Protein AF-A0A957GPA6-F1 (afdb_monomer)

Nearest PDB structures (foldseek):
  2c26-assembly1_A  TM=8.167E-01  e=2.643E-04  Acetivibrio thermocellus
  4m02-assembly1_A  TM=6.961E-01  e=1.254E-03  Staphylococcus aureus subsp. aureus NCTC 8325
  4m03-assembly1_A-2  TM=6.877E-01  e=2.730E-03  Staphylococcus aureus subsp. aureus NCTC 8325
  6dlf-assembly1_B  TM=6.816E-01  e=4.029E-03  Homo sapiens
  4a2l-assembly2_D  TM=6.649E-01  e=2.886E-03  Bacteroides thetaiotaomicron VPI-5482

Secondary structure (DSSP, 8-state):
--------EEEEEEE---EETTSEEEEEEEEE-SSPPEEEEESSSSSS-SEEEES-SEEEEE-SSSEEEEEEEEEE-TTS-EEEEEEEEEEEPPP------TTS-EEEE--SS--EEE--SS-EEEE--SS--EEE-

Foldseek 3Di:
DPDDADAKDWPDKDWPDDEEAFDKIKIATDIDDPFQKFKFKDFAPPPDTPDDRDSHRMDIHHHN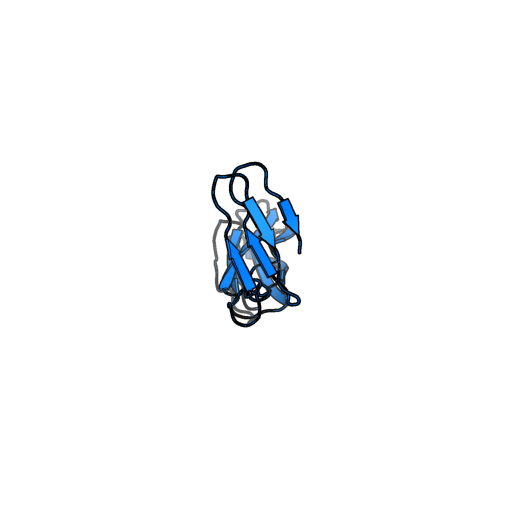DAAKGKMKMWMGGPSGHIDIDIDIHGYDHPPPPVPPPVPQEAEAEADQEAEEAEDDPGHYDYHHHHYNYHYHD

pLDDT: mean 91.11, std 12.41, range [50.06, 98.88]

Radius of gyration: 26.91 Å; Cα contacts (8 Å, |Δi|>4): 314; chains: 1; bounding box: 49×31×82 Å

Structure (mmCIF, N/CA/C/O backbone):
data_AF-A0A957GPA6-F1
#
_entry.id   AF-A0A957GPA6-F1
#
loop_
_atom_site.group_PDB
_atom_site.id
_atom_site.type_symbol
_atom_site.label_atom_id
_atom_site.label_alt_id
_atom_site.label_comp_id
_atom_site.label_asym_id
_atom_site.label_entity_id
_atom_site.label_seq_id
_atom_site.pdbx_PDB_ins_code
_atom_site.Cartn_x
_atom_site.Cartn_y
_atom_site.Cartn_z
_atom_site.occupancy
_atom_site.B_iso_or_equiv
_atom_site.auth_seq_id
_atom_site.auth_comp_id
_atom_site.auth_asym_id
_atom_site.auth_atom_id
_atom_site.pdbx_PDB_model_num
ATOM 1 N N . MET A 1 1 ? -23.058 -2.182 36.684 1.00 50.06 1 MET A N 1
ATOM 2 C CA . MET A 1 1 ? -23.593 -2.439 35.335 1.00 50.06 1 MET A CA 1
ATOM 3 C C . MET A 1 1 ? -22.387 -2.547 34.433 1.00 50.06 1 MET A C 1
ATOM 5 O O . MET A 1 1 ? -21.652 -1.576 34.348 1.00 50.06 1 MET A O 1
ATOM 9 N N . THR A 1 2 ? -22.103 -3.724 33.890 1.00 57.59 2 THR A N 1
ATOM 10 C CA . THR A 1 2 ? -21.126 -3.857 32.807 1.00 57.59 2 THR A CA 1
ATOM 11 C C . THR A 1 2 ? -21.861 -3.465 31.534 1.00 57.59 2 THR A C 1
ATOM 13 O O . THR A 1 2 ? -22.855 -4.105 31.191 1.00 57.59 2 THR A O 1
ATOM 16 N N . VAL A 1 3 ? -21.458 -2.365 30.905 1.00 68.50 3 VAL A N 1
ATOM 17 C CA . VAL A 1 3 ? -21.908 -2.061 29.544 1.00 68.50 3 VAL A CA 1
ATOM 18 C C . VAL A 1 3 ? -21.352 -3.183 28.664 1.00 68.50 3 VAL A C 1
ATOM 20 O O . VAL A 1 3 ? -20.195 -3.566 28.822 1.00 68.50 3 VAL A O 1
ATOM 23 N N . ASN A 1 4 ? -22.203 -3.813 27.858 1.00 81.25 4 ASN A N 1
ATOM 24 C CA . ASN A 1 4 ? -21.768 -4.879 26.963 1.00 81.25 4 ASN A CA 1
ATOM 25 C C . ASN A 1 4 ? -21.133 -4.218 25.740 1.00 81.25 4 ASN A C 1
ATOM 27 O O . ASN A 1 4 ? -21.879 -3.741 24.886 1.00 81.25 4 ASN A O 1
ATOM 31 N N . ASN A 1 5 ? -19.802 -4.146 25.703 1.00 86.38 5 ASN A N 1
ATOM 32 C CA . ASN A 1 5 ? -19.092 -3.594 24.555 1.00 86.38 5 ASN A CA 1
ATOM 33 C C . ASN A 1 5 ? -19.327 -4.466 23.310 1.00 86.38 5 ASN A C 1
ATOM 35 O O . ASN A 1 5 ? -19.414 -5.696 23.415 1.00 86.38 5 ASN A O 1
ATOM 39 N N . LEU A 1 6 ? -19.450 -3.832 22.150 1.00 93.12 6 LEU A N 1
ATOM 40 C CA . LEU A 1 6 ? -19.451 -4.504 20.858 1.00 93.12 6 LEU A CA 1
ATOM 41 C C . LEU A 1 6 ? -18.094 -4.266 20.213 1.00 93.12 6 LEU A C 1
ATOM 43 O O . LEU A 1 6 ? -17.591 -3.160 20.251 1.00 93.12 6 LEU A O 1
ATOM 47 N N . ASN A 1 7 ? -17.511 -5.307 19.626 1.00 95.12 7 ASN A N 1
ATOM 48 C CA . ASN A 1 7 ? -16.259 -5.135 18.904 1.00 95.12 7 ASN A CA 1
ATOM 49 C C . ASN A 1 7 ? -16.493 -4.347 17.601 1.00 95.12 7 ASN A C 1
ATOM 51 O O . ASN A 1 7 ? -17.538 -4.555 16.964 1.00 95.12 7 ASN A O 1
ATOM 55 N N . PRO A 1 8 ? -15.475 -3.610 17.117 1.00 97.94 8 PRO A N 1
ATOM 56 C CA . PRO A 1 8 ? -15.506 -2.985 15.804 1.00 97.94 8 PRO A CA 1
ATOM 57 C C . PRO A 1 8 ? -15.787 -3.989 14.687 1.00 97.94 8 PRO A C 1
ATOM 59 O O . PRO A 1 8 ? -15.397 -5.157 14.752 1.00 97.94 8 PRO A O 1
ATOM 62 N N . VAL A 1 9 ? -16.391 -3.516 13.598 1.00 98.38 9 VAL A N 1
ATOM 63 C CA . VAL A 1 9 ? -16.585 -4.312 12.378 1.00 98.38 9 VAL A CA 1
ATOM 64 C C . VAL A 1 9 ? -15.766 -3.716 11.243 1.00 98.38 9 VAL A C 1
ATOM 66 O O . VAL A 1 9 ? -16.068 -2.621 10.770 1.00 98.38 9 VAL A O 1
ATOM 69 N N . ILE A 1 10 ? -14.757 -4.451 10.769 1.00 98.62 10 ILE A N 1
ATOM 70 C CA . ILE A 1 10 ? -14.023 -4.114 9.543 1.00 98.62 10 ILE A CA 1
ATOM 71 C C . ILE A 1 10 ? -14.832 -4.619 8.345 1.00 98.62 10 ILE A C 1
ATOM 73 O O . ILE A 1 10 ? -15.130 -5.804 8.228 1.00 98.62 10 ILE A O 1
ATOM 77 N N . SER A 1 11 ? -15.215 -3.702 7.460 1.00 98.56 11 SER A N 1
ATOM 78 C CA . SER A 1 11 ? -15.937 -4.009 6.219 1.00 98.56 11 SER A CA 1
ATOM 79 C C . SER A 1 11 ? -14.997 -4.315 5.052 1.00 98.56 11 SER A C 1
ATOM 81 O O . SER A 1 11 ? -15.347 -5.105 4.178 1.00 98.56 11 SER A O 1
ATOM 83 N N . SER A 1 12 ? -13.827 -3.671 5.017 1.00 98.56 12 SER A N 1
ATOM 84 C CA . SER A 1 12 ? -12.763 -3.945 4.048 1.00 98.56 12 SER A CA 1
ATOM 85 C C . SER A 1 12 ? -11.450 -3.258 4.434 1.00 98.56 12 SER A C 1
ATOM 87 O O . SER A 1 12 ? -11.450 -2.207 5.085 1.00 98.56 12 SER A O 1
ATOM 89 N N . VAL A 1 13 ? -10.342 -3.820 3.947 1.00 98.75 13 VAL A N 1
ATOM 90 C CA . VAL A 1 13 ? -9.016 -3.193 3.909 1.00 98.75 13 VAL A CA 1
ATOM 91 C C . VAL A 1 13 ? -8.559 -3.133 2.457 1.00 98.75 13 VAL A C 1
ATOM 93 O O . VAL A 1 13 ? -8.543 -4.142 1.752 1.00 98.75 13 VAL A O 1
ATOM 96 N N . SER A 1 14 ? -8.199 -1.942 1.991 1.00 98.44 14 SER A N 1
ATOM 97 C CA . SER A 1 14 ? -7.759 -1.711 0.612 1.00 98.44 14 SER A CA 1
ATOM 98 C C . SER A 1 14 ? -6.362 -1.107 0.564 1.00 98.44 14 SER A C 1
ATOM 100 O O . SER A 1 14 ? -5.948 -0.426 1.504 1.00 98.44 14 SER A O 1
ATOM 102 N N . ASN A 1 15 ? -5.669 -1.310 -0.555 1.00 98.56 15 ASN A N 1
ATOM 103 C CA . ASN A 1 15 ? -4.410 -0.644 -0.858 1.00 98.56 15 ASN A CA 1
ATOM 104 C C . ASN A 1 15 ? -4.385 -0.121 -2.303 1.00 98.56 15 ASN A C 1
ATOM 106 O O . ASN A 1 15 ? -5.157 -0.578 -3.146 1.00 98.56 15 ASN A O 1
ATOM 110 N N . ASN A 1 16 ? -3.511 0.846 -2.586 1.00 97.38 16 ASN A N 1
ATOM 111 C CA . ASN A 1 16 ? -3.346 1.443 -3.918 1.00 97.38 16 ASN A CA 1
ATOM 112 C C . ASN A 1 16 ? -2.313 0.721 -4.807 1.00 97.38 16 ASN A C 1
ATOM 114 O O . ASN A 1 16 ? -1.873 1.299 -5.802 1.00 97.38 16 ASN A O 1
ATOM 118 N N . GLY A 1 17 ? -1.890 -0.489 -4.436 1.00 93.44 17 GLY A N 1
ATOM 119 C CA . GLY A 1 17 ? -0.931 -1.267 -5.204 1.00 93.44 17 GLY A CA 1
ATOM 120 C C . GLY A 1 17 ? -1.454 -1.682 -6.590 1.00 93.44 17 GLY A C 1
ATOM 121 O O . GLY A 1 17 ? -2.653 -1.594 -6.869 1.00 93.44 17 GLY A O 1
ATOM 122 N N . PRO A 1 18 ? -0.566 -2.172 -7.471 1.00 95.50 18 PRO A N 1
ATOM 123 C CA . PRO A 1 18 ? 0.842 -2.455 -7.204 1.00 95.50 18 PRO A CA 1
ATOM 124 C C . PRO A 1 18 ? 1.720 -1.190 -7.127 1.00 95.50 18 PRO A C 1
ATOM 126 O O . PRO A 1 18 ? 1.440 -0.202 -7.803 1.00 95.50 18 PRO A O 1
ATOM 129 N N . VAL A 1 19 ? 2.797 -1.227 -6.333 1.00 94.06 19 VAL A N 1
ATOM 130 C CA . VAL A 1 19 ? 3.780 -0.127 -6.201 1.00 94.06 19 VAL A CA 1
ATOM 131 C C . VAL A 1 19 ? 5.189 -0.573 -6.591 1.00 94.06 19 VAL A C 1
ATOM 133 O O . VAL A 1 19 ? 5.490 -1.767 -6.618 1.00 94.06 19 VAL A O 1
ATOM 136 N N . VAL A 1 20 ? 6.062 0.382 -6.906 1.00 92.25 20 VAL A N 1
ATOM 137 C CA . VAL A 1 20 ? 7.468 0.093 -7.212 1.00 92.25 20 VAL A CA 1
ATOM 138 C C . VAL A 1 20 ? 8.240 -0.123 -5.910 1.00 92.25 20 VAL A C 1
ATOM 140 O O . VAL A 1 20 ? 7.935 0.508 -4.900 1.00 92.25 20 VAL A O 1
ATOM 143 N N . ALA A 1 21 ? 9.246 -0.999 -5.905 1.00 92.75 21 ALA A N 1
ATOM 144 C CA . ALA A 1 21 ? 10.100 -1.176 -4.734 1.00 92.75 21 ALA A CA 1
ATOM 145 C C . ALA A 1 21 ? 10.741 0.160 -4.315 1.00 92.75 21 ALA A C 1
ATOM 147 O O . ALA A 1 21 ? 11.336 0.866 -5.130 1.00 92.75 21 ALA A O 1
ATOM 148 N N . GLY A 1 22 ? 10.622 0.488 -3.030 1.00 90.81 22 GLY A N 1
ATOM 149 C CA . GLY A 1 22 ? 11.043 1.766 -2.455 1.00 90.81 22 GLY A CA 1
ATOM 150 C C . GLY A 1 22 ? 9.963 2.853 -2.437 1.00 90.81 22 GLY A C 1
ATOM 151 O O . GLY A 1 22 ? 10.114 3.805 -1.671 1.00 90.81 22 GLY A O 1
ATOM 152 N N . ASP A 1 23 ? 8.873 2.705 -3.196 1.00 92.56 23 ASP A N 1
ATOM 153 C CA . ASP A 1 23 ? 7.715 3.597 -3.109 1.00 92.56 23 ASP A CA 1
ATOM 154 C C . ASP A 1 23 ? 6.787 3.197 -1.948 1.00 92.56 23 ASP A C 1
ATOM 156 O O . ASP A 1 23 ? 6.826 2.082 -1.417 1.00 92.56 23 ASP A O 1
ATOM 160 N N . ASN A 1 24 ? 5.921 4.133 -1.560 1.00 95.56 24 ASN A N 1
ATOM 161 C CA . ASN A 1 24 ? 4.907 3.912 -0.536 1.00 95.56 24 ASN A CA 1
ATOM 162 C C . ASN A 1 24 ? 3.608 3.377 -1.151 1.00 95.56 24 ASN A C 1
ATOM 164 O O . ASN A 1 24 ? 3.082 3.964 -2.100 1.00 95.56 24 ASN A O 1
ATOM 168 N N . ALA A 1 25 ? 3.029 2.350 -0.532 1.00 97.94 25 ALA A N 1
ATOM 169 C CA . ALA A 1 25 ? 1.630 1.991 -0.722 1.00 97.94 25 ALA A CA 1
ATOM 170 C C . ALA A 1 25 ? 0.767 2.626 0.375 1.00 97.94 25 ALA A C 1
ATOM 172 O O . ALA A 1 25 ? 1.087 2.556 1.562 1.00 97.94 25 ALA A O 1
ATOM 173 N N . THR A 1 26 ? -0.348 3.229 -0.021 1.00 98.69 26 THR A N 1
ATOM 174 C CA . THR A 1 26 ? -1.380 3.718 0.891 1.00 98.69 26 THR A CA 1
ATOM 175 C C . THR A 1 26 ? -2.311 2.572 1.253 1.00 98.69 26 THR A C 1
ATOM 177 O O . THR A 1 26 ? -2.909 1.960 0.368 1.00 98.69 26 THR A O 1
ATOM 180 N N . ILE A 1 27 ? -2.466 2.326 2.551 1.00 98.81 27 ILE A N 1
ATOM 181 C CA . ILE A 1 27 ? -3.403 1.365 3.134 1.00 98.81 27 ILE A CA 1
ATOM 182 C C . ILE A 1 27 ? -4.581 2.142 3.713 1.00 98.81 27 ILE A C 1
ATOM 184 O O . ILE A 1 27 ? -4.381 3.157 4.385 1.00 98.81 27 ILE A O 1
ATOM 188 N N . THR A 1 28 ? -5.806 1.686 3.468 1.00 98.81 28 THR A N 1
ATOM 189 C CA . THR A 1 28 ? -7.033 2.304 3.990 1.00 98.81 28 THR A CA 1
ATOM 190 C C . THR A 1 28 ? -7.957 1.236 4.563 1.00 98.81 28 THR A C 1
ATOM 192 O O . THR A 1 28 ? -8.244 0.241 3.898 1.00 98.81 28 THR A O 1
ATOM 195 N N . VAL A 1 29 ? -8.440 1.464 5.784 1.00 98.88 29 VAL A N 1
ATOM 196 C CA . VAL A 1 29 ? -9.356 0.583 6.517 1.00 98.88 29 VAL A CA 1
ATOM 197 C C . VAL A 1 29 ? -10.748 1.206 6.549 1.00 98.88 29 VAL A C 1
ATOM 199 O O . VAL A 1 29 ? -10.908 2.381 6.879 1.00 98.88 29 VAL A O 1
ATOM 202 N N . TYR A 1 30 ? -11.773 0.418 6.245 1.00 98.56 30 TYR A N 1
ATOM 203 C CA . TYR A 1 30 ? -13.170 0.821 6.380 1.00 98.56 30 TYR A CA 1
ATOM 204 C C . TYR A 1 30 ? -13.809 0.019 7.504 1.00 98.56 30 TYR A C 1
ATOM 206 O O . TYR A 1 30 ? -14.163 -1.144 7.309 1.00 98.56 30 TYR A O 1
ATOM 214 N N . ALA A 1 31 ? -13.967 0.638 8.670 1.00 98.31 31 ALA A N 1
ATOM 215 C CA . ALA A 1 31 ? -14.551 0.011 9.847 1.00 98.31 31 ALA A CA 1
ATOM 216 C C . ALA A 1 31 ? -15.659 0.876 10.455 1.00 98.31 31 ALA A C 1
ATOM 218 O O . ALA A 1 31 ? -15.693 2.093 10.262 1.00 98.31 31 ALA A O 1
ATOM 219 N N . THR A 1 32 ? -16.573 0.236 11.177 1.00 98.00 32 THR A N 1
ATOM 220 C CA . THR A 1 32 ? -17.670 0.899 11.886 1.00 98.00 32 THR A CA 1
ATOM 221 C C . THR A 1 32 ? -17.786 0.371 13.301 1.00 98.00 32 THR A C 1
ATOM 223 O O . THR A 1 32 ? -17.707 -0.840 13.503 1.00 98.00 32 THR A O 1
ATOM 226 N N . ASP A 1 33 ? -18.054 1.280 14.230 1.00 97.62 33 ASP A N 1
ATOM 227 C CA . ASP A 1 33 ? -18.464 0.990 15.598 1.00 97.62 33 ASP A CA 1
ATOM 228 C C . ASP A 1 33 ? -19.305 2.166 16.142 1.00 97.62 33 ASP A C 1
ATOM 230 O O . ASP A 1 33 ? -19.368 3.225 15.506 1.00 97.62 33 ASP A O 1
ATOM 234 N N . ALA A 1 34 ? -20.007 1.975 17.262 1.00 95.31 34 ALA A N 1
ATOM 235 C CA . ALA A 1 34 ? -20.690 3.059 17.965 1.00 95.31 34 ALA A CA 1
ATOM 236 C C . ALA A 1 34 ? -19.695 4.003 18.666 1.00 95.31 34 ALA A C 1
ATOM 238 O O . ALA A 1 34 ? -20.002 5.186 18.849 1.00 95.31 34 ALA A O 1
ATOM 239 N N . ASP A 1 35 ? -18.517 3.487 19.014 1.00 95.75 35 ASP A N 1
ATOM 240 C CA . ASP A 1 35 ? -17.445 4.195 19.696 1.00 95.75 35 A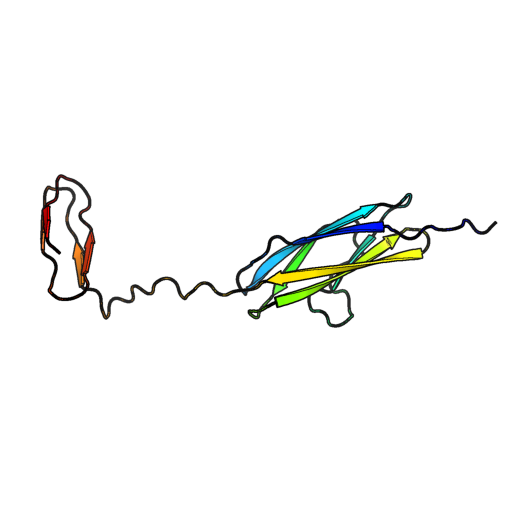SP A CA 1
ATOM 241 C C . ASP A 1 35 ? -16.391 4.768 18.738 1.00 95.75 35 ASP A C 1
ATOM 243 O O . ASP A 1 35 ? -16.361 4.523 17.528 1.00 95.75 35 ASP A O 1
ATOM 247 N N . SER A 1 36 ? -15.500 5.596 19.287 1.00 96.56 36 SER A N 1
ATOM 248 C CA . SER A 1 36 ? -14.355 6.116 18.540 1.00 96.56 36 SER A CA 1
ATOM 249 C C . SER A 1 36 ? -13.356 5.005 18.229 1.00 96.56 36 SER A C 1
ATOM 251 O O . SER A 1 36 ? -12.935 4.293 19.138 1.00 96.56 36 SER A O 1
ATOM 253 N N . LEU A 1 37 ? -12.912 4.935 16.974 1.00 98.38 37 LEU A N 1
ATOM 254 C CA . LEU A 1 37 ? -11.973 3.918 16.509 1.00 98.38 37 LEU A CA 1
ATOM 255 C C . LEU A 1 37 ? -10.524 4.411 16.496 1.00 98.38 37 LEU A C 1
ATOM 257 O O . LEU A 1 37 ? -10.243 5.567 16.165 1.00 98.38 37 LEU A O 1
ATOM 261 N N . SER A 1 38 ? -9.612 3.492 16.794 1.00 98.56 38 SER A N 1
ATOM 262 C CA . SER A 1 38 ? -8.168 3.644 16.663 1.00 98.56 38 SER A CA 1
ATOM 263 C C . SER A 1 38 ? -7.611 2.556 15.748 1.00 98.56 38 SER A C 1
ATOM 265 O O . SER A 1 38 ? -8.058 1.412 15.791 1.00 98.56 38 SER A O 1
ATOM 267 N N . TYR A 1 39 ? -6.644 2.917 14.911 1.00 98.81 39 TYR A N 1
ATOM 268 C CA . TYR A 1 39 ? -6.105 2.079 13.846 1.00 98.81 39 TYR A CA 1
ATOM 269 C C . TYR A 1 39 ? -4.609 1.856 14.039 1.00 98.81 39 TYR A C 1
ATOM 271 O O . TYR A 1 39 ? -3.855 2.798 14.305 1.00 98.81 39 TYR A O 1
ATOM 279 N N . GLU A 1 40 ? -4.183 0.615 13.855 1.00 98.81 40 GLU A N 1
ATOM 280 C CA . GLU A 1 40 ? -2.794 0.175 13.897 1.00 98.81 40 GLU A CA 1
ATOM 281 C C . GLU A 1 40 ? -2.481 -0.682 12.665 1.00 98.81 40 GLU A C 1
ATOM 283 O O . GLU A 1 40 ? -3.339 -1.423 12.184 1.00 98.81 40 GLU A O 1
ATOM 288 N N . PHE A 1 41 ? -1.256 -0.572 12.151 1.00 98.81 41 PHE A N 1
ATOM 289 C CA . PHE A 1 41 ? -0.807 -1.247 10.932 1.00 98.81 41 PHE A CA 1
ATOM 290 C C . PHE A 1 41 ? 0.543 -1.932 11.178 1.00 98.81 41 PHE A C 1
ATOM 292 O O . PHE A 1 41 ? 1.486 -1.281 11.632 1.00 98.81 41 PHE A O 1
ATOM 299 N N . ASP A 1 42 ? 0.596 -3.230 10.892 1.00 98.75 42 ASP A N 1
ATOM 300 C CA . ASP A 1 42 ? 1.797 -4.066 10.823 1.00 98.75 42 ASP A CA 1
ATOM 301 C C . ASP A 1 42 ? 2.172 -4.159 9.342 1.00 98.75 42 ASP A C 1
ATOM 303 O O . ASP A 1 42 ? 1.484 -4.815 8.553 1.00 98.75 42 ASP A O 1
ATOM 307 N N . CYS A 1 43 ? 3.183 -3.385 8.949 1.00 98.31 43 CYS A N 1
ATOM 308 C CA . CYS A 1 43 ? 3.545 -3.217 7.542 1.00 98.31 43 CYS A CA 1
ATOM 309 C C . CYS A 1 43 ? 4.461 -4.337 7.028 1.00 98.31 43 CYS A C 1
ATOM 311 O O . CYS A 1 43 ? 4.674 -4.396 5.819 1.00 98.31 43 CYS A O 1
ATOM 313 N N . ASP A 1 44 ? 5.049 -5.162 7.898 1.00 97.38 44 ASP A N 1
ATOM 314 C CA . ASP A 1 44 ? 6.058 -6.160 7.520 1.00 97.38 44 ASP A CA 1
ATOM 315 C C . ASP A 1 44 ? 5.732 -7.599 7.974 1.00 97.38 44 ASP A C 1
ATOM 317 O O . ASP A 1 44 ? 6.566 -8.493 7.807 1.00 97.38 44 ASP A O 1
ATOM 321 N N . ASP A 1 45 ? 4.515 -7.826 8.478 1.00 97.50 45 ASP A N 1
ATOM 322 C CA . ASP A 1 45 ? 3.973 -9.119 8.919 1.00 97.50 45 ASP A CA 1
ATOM 323 C C . ASP A 1 45 ? 4.842 -9.793 9.993 1.00 97.50 45 ASP A C 1
ATOM 325 O O . ASP A 1 45 ? 5.001 -11.017 10.043 1.00 97.50 45 ASP A O 1
ATOM 329 N N . ASN A 1 46 ? 5.452 -8.988 10.869 1.00 97.75 46 ASN A N 1
ATOM 330 C CA . ASN A 1 46 ? 6.304 -9.497 11.943 1.00 97.75 46 ASN A CA 1
ATOM 331 C C . ASN A 1 46 ? 5.533 -9.719 13.266 1.00 97.75 46 ASN A C 1
ATOM 333 O O . ASN A 1 46 ? 6.090 -10.261 14.230 1.00 97.75 46 ASN A O 1
ATOM 337 N N . GLY A 1 47 ? 4.255 -9.320 13.318 1.00 96.38 47 GLY A N 1
ATOM 338 C CA . GLY A 1 47 ? 3.393 -9.391 14.499 1.00 96.38 47 GLY A CA 1
ATOM 339 C C . GLY A 1 47 ? 3.497 -8.179 15.432 1.00 96.38 47 GLY A C 1
ATOM 340 O O . GLY A 1 47 ? 2.853 -8.151 16.487 1.00 96.38 47 GLY A O 1
ATOM 341 N N . ARG A 1 48 ? 4.301 -7.174 15.077 1.00 98.00 48 ARG A N 1
ATOM 342 C CA . ARG A 1 48 ? 4.354 -5.855 15.706 1.00 98.00 48 ARG A CA 1
ATOM 343 C C . ARG A 1 48 ? 3.675 -4.854 14.781 1.00 98.00 48 ARG A C 1
ATOM 345 O O . ARG A 1 48 ? 3.824 -4.909 13.579 1.00 98.00 48 ARG A O 1
ATOM 352 N N . TYR A 1 49 ? 2.954 -3.908 15.370 1.00 98.06 49 TYR A N 1
ATOM 353 C CA . TYR A 1 49 ? 2.376 -2.796 14.627 1.00 98.06 49 TYR A CA 1
ATOM 354 C C . TYR A 1 49 ? 3.366 -1.624 14.626 1.00 98.06 49 TYR A C 1
ATOM 356 O O . TYR A 1 49 ? 3.700 -1.084 15.688 1.00 98.06 49 TYR A O 1
ATOM 364 N N . GLU A 1 50 ? 3.871 -1.246 13.453 1.00 98.44 50 GLU A N 1
ATOM 365 C CA . GLU A 1 50 ? 4.832 -0.147 13.279 1.00 98.44 50 GLU A CA 1
ATOM 366 C C . GLU A 1 50 ? 4.153 1.220 13.315 1.00 98.44 50 GLU A C 1
ATOM 368 O O . GLU A 1 50 ? 4.773 2.214 13.707 1.00 98.44 50 GLU A O 1
ATOM 373 N N . ILE A 1 51 ? 2.893 1.279 12.883 1.00 98.50 51 ILE A N 1
ATOM 374 C CA . ILE A 1 51 ? 2.147 2.524 12.745 1.00 98.50 51 ILE A CA 1
ATOM 375 C C . ILE A 1 51 ? 0.893 2.464 13.603 1.00 98.50 51 ILE A C 1
ATOM 377 O O . ILE A 1 51 ? 0.103 1.532 13.507 1.00 98.50 51 ILE A O 1
ATOM 381 N N . GLY A 1 52 ? 0.675 3.523 14.377 1.00 97.50 52 GLY A N 1
ATOM 382 C CA . GLY A 1 52 ? -0.453 3.658 15.287 1.00 97.50 52 GLY A CA 1
ATOM 383 C C . GLY A 1 52 ? -0.063 3.404 16.748 1.00 97.50 52 GLY A C 1
ATOM 384 O O . GLY A 1 52 ? 1.124 3.259 17.056 1.00 97.50 52 GLY A O 1
ATOM 385 N N . PRO A 1 53 ? -1.043 3.417 17.666 1.00 97.94 53 PRO A N 1
ATOM 386 C CA . PRO A 1 53 ? -2.464 3.676 17.416 1.00 97.94 53 PRO A CA 1
ATOM 387 C C . PRO A 1 53 ? -2.734 5.115 16.939 1.00 97.94 53 PRO A C 1
ATOM 389 O O . PRO A 1 53 ? -2.119 6.063 17.432 1.00 97.94 53 PRO A O 1
ATOM 392 N N . GLN A 1 54 ? -3.629 5.295 15.965 1.00 98.44 54 GLN A N 1
ATOM 393 C CA . GLN A 1 54 ? -4.008 6.608 15.415 1.00 98.44 54 GLN A CA 1
ATOM 394 C C . GLN A 1 54 ? -5.500 6.686 15.070 1.00 98.44 54 GLN A C 1
ATOM 396 O O . GLN A 1 54 ? -6.129 5.671 14.808 1.00 98.44 54 GLN A O 1
ATOM 401 N N . SER A 1 55 ? -6.071 7.892 15.007 1.00 98.12 55 SER A N 1
ATOM 402 C CA . SER A 1 55 ? -7.483 8.091 14.627 1.00 98.12 55 SER A CA 1
ATOM 403 C C . SER A 1 55 ? -7.734 8.070 13.113 1.00 98.12 55 SER A C 1
ATOM 405 O O . SER A 1 55 ? -8.874 7.910 12.680 1.00 98.12 55 SER A O 1
ATOM 407 N N . SER A 1 56 ? -6.687 8.258 12.301 1.00 98.38 56 SER A N 1
ATOM 408 C CA . SER A 1 56 ? -6.769 8.166 10.841 1.00 98.38 56 SER A CA 1
ATOM 409 C C . SER A 1 56 ? -6.903 6.709 10.413 1.00 98.38 56 SER A C 1
ATOM 411 O O . SER A 1 56 ? -6.091 5.871 10.797 1.00 98.38 56 SER A O 1
ATOM 413 N N . ASN A 1 57 ? -7.872 6.421 9.548 1.00 98.62 57 ASN A N 1
ATOM 414 C CA . ASN A 1 57 ? -8.107 5.084 9.004 1.00 98.62 57 ASN A CA 1
ATOM 415 C C . ASN A 1 57 ? -7.170 4.724 7.836 1.0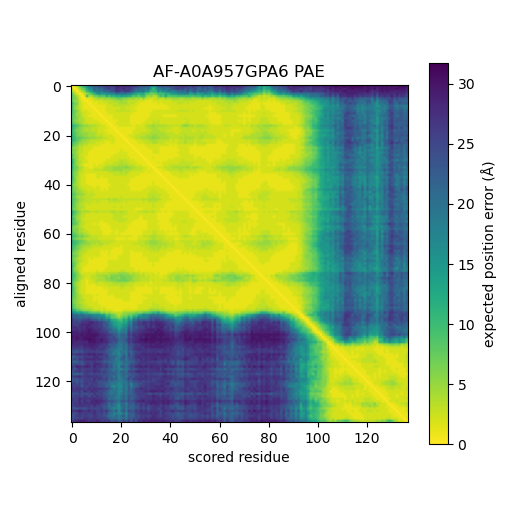0 98.62 57 ASN A C 1
ATOM 417 O O . ASN A 1 57 ? -7.410 3.745 7.128 1.00 98.62 57 ASN A O 1
ATOM 421 N N . SER A 1 58 ? -6.139 5.530 7.578 1.00 98.69 58 SER A N 1
ATOM 422 C CA . SER A 1 58 ? -5.209 5.318 6.475 1.00 98.69 58 SER A CA 1
ATOM 423 C C . SER A 1 58 ? -3.778 5.697 6.837 1.00 98.69 58 SER A C 1
ATOM 425 O O . SER A 1 58 ? -3.551 6.639 7.601 1.00 98.69 58 SER A O 1
ATOM 427 N N . THR A 1 59 ? -2.824 4.963 6.257 1.00 98.69 59 THR A N 1
ATOM 428 C CA . THR A 1 59 ? -1.383 5.190 6.393 1.00 98.69 59 THR A CA 1
ATOM 429 C C . THR A 1 59 ? -0.616 4.813 5.123 1.00 98.69 59 THR A C 1
ATOM 431 O O . THR A 1 59 ? -1.181 4.236 4.198 1.00 98.69 59 THR A O 1
ATOM 434 N N . MET A 1 60 ? 0.680 5.121 5.093 1.00 98.56 60 MET A N 1
ATOM 435 C CA . MET A 1 60 ? 1.629 4.668 4.079 1.00 98.56 60 MET A CA 1
ATOM 436 C C . MET A 1 60 ? 2.555 3.589 4.657 1.00 98.56 60 MET A C 1
ATOM 438 O O . MET A 1 60 ? 3.192 3.829 5.680 1.00 98.56 60 MET A O 1
ATOM 442 N N . CYS A 1 61 ? 2.665 2.446 3.977 1.00 97.94 61 CYS A N 1
ATOM 443 C CA . CYS A 1 61 ? 3.693 1.424 4.209 1.00 97.94 61 CYS A CA 1
ATOM 444 C C . CYS A 1 61 ? 4.695 1.445 3.043 1.00 97.94 61 CYS A C 1
ATOM 446 O O . CYS A 1 61 ? 4.296 1.655 1.896 1.00 97.94 61 CYS A O 1
ATOM 448 N N . SER A 1 62 ? 5.981 1.223 3.316 1.00 95.38 62 SER A N 1
ATOM 449 C CA . SER A 1 62 ? 7.034 1.155 2.296 1.00 95.38 62 SER A CA 1
ATOM 450 C C . SER A 1 62 ? 7.646 -0.240 2.234 1.00 95.38 62 SER A C 1
ATOM 452 O O . SER A 1 62 ? 7.785 -0.915 3.252 1.00 95.38 62 SER A O 1
ATOM 454 N N . PHE A 1 63 ? 8.031 -0.666 1.031 1.00 96.06 63 PHE A N 1
ATOM 455 C CA . PHE A 1 63 ? 8.513 -2.025 0.789 1.00 96.06 63 PHE A CA 1
ATOM 456 C C . PHE A 1 63 ? 9.790 -1.997 -0.044 1.00 96.06 63 PHE A C 1
ATOM 458 O O . PHE A 1 63 ? 9.805 -1.504 -1.171 1.00 96.06 63 PHE A O 1
ATOM 465 N N . ALA A 1 64 ? 10.881 -2.525 0.510 1.00 92.38 64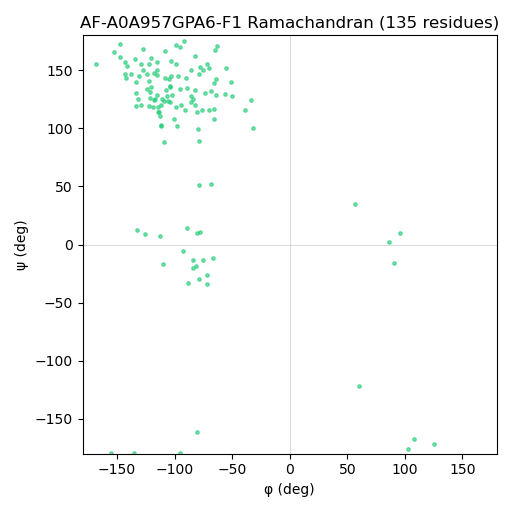 ALA A N 1
ATOM 466 C CA . ALA A 1 64 ? 12.194 -2.494 -0.139 1.00 92.38 64 ALA A CA 1
ATOM 467 C C . ALA A 1 64 ? 12.407 -3.631 -1.150 1.00 92.38 64 ALA A C 1
ATOM 469 O O . ALA A 1 64 ? 13.297 -3.549 -1.996 1.00 92.38 64 ALA A O 1
ATOM 470 N N . THR A 1 65 ? 11.631 -4.709 -1.049 1.00 93.81 65 THR A N 1
ATOM 471 C CA . THR A 1 65 ? 11.785 -5.901 -1.884 1.00 93.81 65 THR A CA 1
ATOM 472 C C . THR A 1 65 ? 10.566 -6.102 -2.771 1.00 93.81 65 THR A C 1
ATOM 474 O O . THR A 1 65 ? 9.449 -5.729 -2.428 1.00 93.81 65 THR A O 1
ATOM 477 N N . ILE A 1 66 ? 10.788 -6.700 -3.937 1.00 94.62 66 ILE A N 1
ATOM 478 C CA . ILE A 1 66 ? 9.707 -7.109 -4.835 1.00 94.62 66 ILE A CA 1
ATOM 479 C C . ILE A 1 66 ? 8.960 -8.320 -4.265 1.00 94.62 66 ILE A C 1
ATOM 481 O O . ILE A 1 66 ? 9.542 -9.115 -3.524 1.00 94.62 66 ILE A O 1
ATOM 485 N N . GLY A 1 67 ? 7.706 -8.491 -4.672 1.00 95.50 67 GLY A N 1
ATOM 486 C CA . GLY A 1 67 ? 6.859 -9.614 -4.281 1.00 95.50 67 GLY A CA 1
ATOM 487 C C . GLY A 1 67 ? 5.534 -9.177 -3.670 1.00 95.50 67 GLY A C 1
ATOM 488 O O . GLY A 1 67 ? 5.165 -8.006 -3.709 1.00 95.50 67 GLY A O 1
ATOM 489 N N . GLU A 1 68 ? 4.807 -10.150 -3.136 1.00 97.94 68 GLU A N 1
ATOM 490 C CA . GLU A 1 68 ? 3.602 -9.919 -2.344 1.00 97.94 68 GLU A CA 1
ATOM 491 C C . GLU A 1 68 ? 3.997 -9.676 -0.887 1.00 97.94 68 GLU A C 1
ATOM 493 O O . GLU A 1 68 ? 4.724 -10.479 -0.302 1.00 97.94 68 GLU A O 1
ATOM 498 N N . HIS A 1 69 ? 3.509 -8.578 -0.314 1.00 97.94 69 HIS A N 1
ATOM 499 C CA . HIS A 1 69 ? 3.719 -8.215 1.085 1.00 97.94 69 HIS A CA 1
ATOM 500 C C . HIS A 1 69 ? 2.383 -8.171 1.803 1.00 97.94 69 HIS A C 1
ATOM 502 O O . HIS A 1 69 ? 1.468 -7.468 1.369 1.00 97.94 69 HIS A O 1
ATOM 508 N N . LEU A 1 70 ? 2.268 -8.934 2.885 1.00 98.44 70 LEU A N 1
ATOM 509 C CA . LEU A 1 70 ? 1.083 -8.928 3.725 1.00 98.44 70 LEU A CA 1
ATOM 510 C C . LEU A 1 70 ? 1.162 -7.747 4.696 1.00 98.44 70 LEU A C 1
ATOM 512 O O . LEU A 1 70 ? 2.197 -7.516 5.309 1.00 98.44 70 LEU A O 1
ATOM 516 N N . VAL A 1 71 ? 0.069 -7.001 4.819 1.00 98.75 71 VAL A N 1
ATOM 517 C CA . VAL A 1 71 ? -0.088 -5.940 5.817 1.00 98.75 71 VAL A CA 1
ATOM 518 C C . VAL A 1 71 ? -1.252 -6.322 6.712 1.00 98.75 71 VAL A C 1
ATOM 520 O O . VAL A 1 71 ? -2.384 -6.423 6.224 1.00 98.75 71 VAL A O 1
ATOM 523 N N . ASN A 1 72 ? -0.992 -6.499 8.007 1.00 98.75 72 ASN A N 1
ATOM 524 C CA . ASN A 1 72 ? -2.045 -6.725 8.993 1.00 98.75 72 ASN A CA 1
ATOM 525 C C . ASN A 1 72 ? -2.517 -5.387 9.559 1.00 98.75 72 ASN A C 1
ATOM 527 O O . ASN A 1 72 ? -1.731 -4.465 9.786 1.00 98.75 72 ASN A O 1
ATOM 531 N N . VAL A 1 73 ? -3.815 -5.277 9.818 1.00 98.75 73 VAL A N 1
ATOM 532 C CA . VAL A 1 73 ? -4.395 -4.109 10.477 1.00 98.75 73 VAL A CA 1
ATOM 533 C C . VAL A 1 73 ? -5.150 -4.526 11.722 1.00 98.75 73 VAL A C 1
ATOM 535 O O . VAL A 1 73 ? -5.783 -5.582 11.762 1.00 98.75 73 VAL A O 1
ATOM 538 N N . ARG A 1 74 ? -5.117 -3.654 12.725 1.00 98.75 74 ARG A N 1
ATOM 539 C CA . ARG A 1 74 ? -5.922 -3.763 13.936 1.00 98.75 74 ARG A CA 1
ATOM 540 C C . ARG A 1 74 ? -6.735 -2.497 14.124 1.00 98.75 74 ARG A C 1
ATOM 542 O O . ARG A 1 74 ? -6.216 -1.388 14.012 1.00 98.75 74 ARG A O 1
ATOM 549 N N . VAL A 1 75 ? -8.011 -2.683 14.427 1.00 98.75 75 VAL A N 1
ATOM 550 C CA . VAL A 1 75 ? -8.944 -1.628 14.803 1.00 98.75 75 VAL A CA 1
ATOM 551 C C . VAL A 1 75 ? -9.400 -1.889 16.229 1.00 98.75 75 VAL A C 1
ATOM 553 O O . VAL A 1 75 ? -9.894 -2.976 16.521 1.00 98.75 75 VAL A O 1
ATOM 556 N N . THR A 1 76 ? -9.243 -0.902 17.104 1.00 98.25 76 THR A N 1
ATOM 557 C CA . THR A 1 76 ? -9.734 -0.943 18.487 1.00 98.25 76 THR A CA 1
ATOM 558 C C . THR A 1 76 ? -10.766 0.152 18.732 1.00 98.25 76 THR A C 1
ATOM 560 O O . THR A 1 76 ? -10.696 1.219 18.119 1.00 98.25 76 THR A O 1
ATOM 563 N N . ASP A 1 77 ? -11.737 -0.117 19.603 1.00 97.19 77 ASP A N 1
ATOM 564 C CA . ASP A 1 77 ? -12.691 0.885 20.097 1.00 97.19 77 ASP A CA 1
ATOM 565 C C . ASP A 1 77 ? -12.242 1.505 21.440 1.00 97.19 77 ASP A C 1
ATOM 567 O O . ASP A 1 77 ? -11.176 1.191 21.981 1.00 97.19 77 ASP A O 1
ATOM 571 N N . GLY A 1 78 ? -13.053 2.422 21.978 1.00 93.62 78 GLY A N 1
ATOM 572 C CA . GLY A 1 78 ? -12.796 3.095 23.257 1.00 93.62 78 GLY A CA 1
ATOM 573 C C . GLY A 1 78 ? -13.058 2.250 24.512 1.00 93.62 78 GLY A C 1
ATOM 574 O O . GLY A 1 78 ? -12.600 2.629 25.592 1.00 93.62 78 GLY A O 1
ATOM 575 N N . ASP A 1 79 ? -13.741 1.113 24.372 1.00 94.19 79 ASP A N 1
ATOM 576 C CA . ASP A 1 79 ? -14.222 0.246 25.454 1.00 94.19 79 ASP A CA 1
ATOM 577 C C . ASP A 1 79 ? -13.503 -1.127 25.485 1.00 94.19 79 ASP A C 1
ATOM 579 O O . ASP A 1 79 ? -13.823 -2.003 26.298 1.00 94.19 79 ASP A O 1
ATOM 583 N N . GLY A 1 80 ? -12.462 -1.293 24.660 1.00 92.50 80 GLY A N 1
ATOM 584 C CA . GLY A 1 80 ? -11.531 -2.423 24.652 1.00 92.50 80 GLY A CA 1
ATOM 585 C C . GLY A 1 80 ? -11.850 -3.538 23.653 1.00 92.50 80 GLY A C 1
ATOM 586 O O . GLY A 1 80 ? -11.242 -4.605 23.741 1.00 92.50 80 GLY A O 1
ATOM 587 N N . GLY A 1 81 ? -12.796 -3.333 22.739 1.00 96.00 81 GLY A N 1
ATOM 588 C CA . GLY A 1 81 ? -13.070 -4.244 21.633 1.00 96.00 81 GLY A CA 1
ATOM 589 C C . GLY A 1 81 ? -12.051 -4.085 20.508 1.00 96.00 81 GLY A C 1
ATOM 590 O O . GLY A 1 81 ? -11.426 -3.038 20.326 1.00 96.00 81 GLY A O 1
ATOM 591 N N . GLU A 1 82 ? -11.853 -5.171 19.765 1.00 97.81 82 GLU A N 1
ATOM 592 C CA . GLU A 1 82 ? -10.805 -5.297 18.755 1.00 97.81 82 GLU A CA 1
ATOM 593 C C . GLU A 1 82 ? -11.315 -6.080 17.541 1.00 97.81 82 GLU A C 1
ATOM 595 O O . GLU A 1 82 ? -12.063 -7.056 17.677 1.00 97.81 82 GLU A O 1
ATOM 600 N N . ALA A 1 83 ? -10.869 -5.671 16.357 1.00 98.50 83 ALA A N 1
ATOM 601 C CA . ALA A 1 83 ? -10.989 -6.418 15.115 1.00 98.50 83 ALA A CA 1
ATOM 602 C C . ALA A 1 83 ? -9.685 -6.336 14.318 1.00 98.50 83 ALA A C 1
ATOM 604 O O . ALA A 1 83 ? -9.002 -5.312 14.329 1.00 98.50 83 ALA A O 1
ATOM 605 N N . THR A 1 84 ? -9.363 -7.405 13.594 1.00 98.56 84 THR A N 1
ATOM 606 C CA . THR A 1 84 ? -8.203 -7.469 12.703 1.00 98.56 84 THR A CA 1
ATOM 607 C C . THR A 1 84 ? -8.621 -7.909 11.307 1.00 98.56 84 THR A C 1
ATOM 609 O O . THR A 1 84 ? -9.604 -8.631 11.137 1.00 98.56 84 THR A O 1
ATOM 612 N N . ASP A 1 85 ? -7.888 -7.440 10.304 1.00 98.75 85 ASP A N 1
ATOM 613 C CA . ASP A 1 85 ? -8.011 -7.859 8.906 1.00 98.75 85 ASP A CA 1
ATOM 614 C C . ASP A 1 85 ? -6.665 -7.601 8.204 1.00 98.75 85 ASP A C 1
ATOM 616 O O . ASP A 1 85 ? -5.708 -7.149 8.837 1.00 98.75 85 ASP A O 1
ATOM 620 N N . GLN A 1 86 ? -6.559 -7.897 6.914 1.00 98.62 86 GLN A N 1
ATOM 621 C CA . GLN A 1 86 ? -5.298 -7.814 6.184 1.00 98.62 86 GLN A CA 1
ATOM 622 C C . GLN A 1 86 ? -5.487 -7.416 4.720 1.00 98.62 86 GLN A C 1
ATOM 624 O O . GLN A 1 86 ? -6.559 -7.557 4.132 1.00 98.62 86 GLN A O 1
ATOM 629 N N . THR A 1 87 ? -4.410 -6.949 4.093 1.00 98.69 87 THR A N 1
ATOM 630 C CA . THR A 1 87 ? -4.355 -6.720 2.646 1.00 98.69 87 THR A CA 1
ATOM 631 C C . THR A 1 87 ? -2.990 -7.115 2.092 1.00 98.69 87 THR A C 1
ATOM 633 O O . THR A 1 87 ? -1.998 -7.091 2.815 1.00 98.69 87 THR A O 1
ATOM 636 N N . ILE A 1 88 ? -2.933 -7.487 0.812 1.00 98.56 88 ILE A N 1
ATOM 637 C CA . ILE A 1 88 ? -1.680 -7.828 0.129 1.00 98.56 88 ILE A CA 1
ATOM 638 C C . ILE A 1 88 ? -1.291 -6.668 -0.782 1.00 98.56 88 ILE A C 1
ATOM 640 O O . ILE A 1 88 ? -2.049 -6.294 -1.682 1.00 98.56 88 ILE A O 1
ATOM 644 N N . VAL A 1 89 ? -0.098 -6.120 -0.567 1.00 98.38 89 VAL A N 1
ATOM 645 C CA 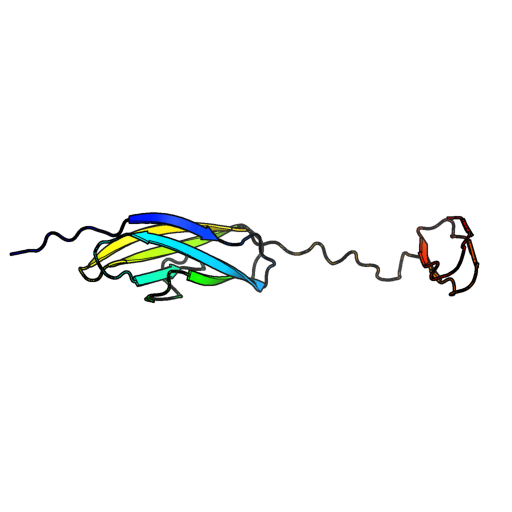. VAL A 1 89 ? 0.525 -5.139 -1.454 1.00 98.38 89 VAL A CA 1
ATOM 646 C C . VAL A 1 89 ? 1.443 -5.874 -2.420 1.00 98.38 89 VAL A C 1
ATOM 648 O O . VAL A 1 89 ? 2.401 -6.532 -2.020 1.00 98.38 89 VAL A O 1
ATOM 651 N N . VAL A 1 90 ? 1.165 -5.744 -3.714 1.00 97.38 90 VAL A N 1
ATOM 652 C CA . VAL A 1 90 ? 2.048 -6.262 -4.762 1.00 97.38 90 VAL A CA 1
ATOM 653 C C . VAL A 1 90 ? 3.120 -5.219 -5.066 1.00 97.38 90 VAL A C 1
ATOM 655 O O . VAL A 1 90 ? 2.808 -4.089 -5.445 1.00 97.38 90 VAL A O 1
ATOM 658 N N . VAL A 1 91 ? 4.386 -5.603 -4.929 1.00 96.00 91 VAL A N 1
ATOM 659 C CA . VAL A 1 91 ? 5.546 -4.742 -5.173 1.00 96.00 91 VAL A CA 1
ATOM 660 C C . VAL A 1 91 ? 6.341 -5.277 -6.351 1.00 96.00 91 VAL A C 1
ATOM 662 O O . VAL A 1 91 ? 6.704 -6.454 -6.403 1.00 96.00 91 VAL A O 1
ATOM 665 N N . PHE A 1 92 ? 6.635 -4.408 -7.309 1.00 91.38 92 PHE A N 1
ATOM 666 C CA . PHE A 1 92 ? 7.379 -4.753 -8.516 1.00 91.38 92 PHE A CA 1
ATOM 667 C C . PHE A 1 92 ? 8.566 -3.813 -8.713 1.00 91.38 92 PHE A C 1
ATOM 669 O O . PHE A 1 92 ? 8.686 -2.783 -8.060 1.00 91.38 92 PHE A O 1
ATOM 676 N N . ASN A 1 93 ? 9.454 -4.159 -9.637 1.00 86.81 93 ASN A N 1
ATOM 677 C CA . ASN A 1 93 ? 10.378 -3.189 -10.211 1.00 86.81 93 ASN A CA 1
ATOM 678 C C . ASN A 1 93 ? 9.866 -2.828 -11.594 1.00 86.81 93 ASN A C 1
ATOM 680 O O . ASN A 1 93 ? 9.367 -3.705 -12.307 1.00 86.81 93 ASN A O 1
ATOM 684 N N . TYR A 1 94 ? 10.048 -1.574 -12.013 1.00 78.38 94 TYR A N 1
ATOM 685 C CA . TYR A 1 94 ? 9.984 -1.296 -13.441 1.00 78.38 94 TYR A CA 1
ATOM 686 C C . TYR A 1 94 ? 10.912 -2.285 -14.158 1.00 78.38 94 TYR A C 1
ATOM 688 O O . TYR A 1 94 ? 12.014 -2.548 -13.652 1.00 78.38 94 TYR A O 1
ATOM 696 N N . PRO A 1 95 ? 10.523 -2.833 -15.327 1.00 60.88 95 PRO A N 1
ATOM 697 C CA . PRO A 1 95 ? 11.558 -3.304 -16.232 1.00 60.88 95 PRO A CA 1
ATOM 698 C C . PRO A 1 95 ? 12.530 -2.136 -16.347 1.00 60.88 95 PRO A C 1
ATOM 700 O O . PRO A 1 95 ? 12.060 -1.008 -16.536 1.00 60.88 95 PRO A O 1
ATOM 703 N N . ALA A 1 96 ? 13.828 -2.381 -16.116 1.00 57.53 96 ALA A N 1
ATOM 704 C CA . ALA A 1 96 ? 14.855 -1.366 -16.313 1.00 57.53 96 ALA A CA 1
ATOM 705 C C . ALA A 1 96 ? 14.453 -0.605 -17.573 1.00 57.53 96 ALA A C 1
ATOM 707 O O . ALA A 1 96 ? 14.227 -1.244 -18.607 1.00 57.53 96 ALA A O 1
ATOM 708 N N . THR A 1 97 ? 14.145 0.688 -17.398 1.00 54.19 97 THR A N 1
ATOM 709 C CA . THR A 1 97 ? 13.654 1.584 -18.450 1.00 54.19 97 THR A CA 1
ATOM 710 C C . THR A 1 97 ? 14.305 1.165 -19.742 1.00 54.19 97 THR A C 1
ATOM 712 O O . THR A 1 97 ? 15.525 1.056 -19.691 1.00 54.19 97 THR A O 1
ATOM 715 N N . CYS A 1 98 ? 13.525 0.867 -20.797 1.00 50.06 98 CYS A N 1
ATOM 716 C CA . CYS A 1 98 ? 14.036 0.430 -22.101 1.00 50.06 98 CYS A CA 1
ATOM 717 C C . CYS A 1 98 ? 15.381 1.103 -22.333 1.00 50.06 98 CYS A C 1
ATOM 719 O O . CYS A 1 98 ? 15.440 2.319 -22.529 1.00 50.06 98 CYS A O 1
ATOM 721 N N . ASP A 1 99 ? 16.435 0.328 -22.090 1.00 52.50 99 ASP A N 1
ATOM 722 C CA . ASP A 1 99 ? 17.756 0.883 -21.905 1.00 52.50 99 ASP A CA 1
ATOM 723 C C . ASP A 1 99 ? 18.221 1.162 -23.316 1.00 52.50 99 ASP A C 1
ATOM 725 O O . ASP A 1 99 ? 18.756 0.294 -23.998 1.00 52.50 99 ASP A O 1
ATOM 729 N N . ILE A 1 100 ? 17.921 2.361 -23.812 1.00 57.44 100 ILE A N 1
ATOM 730 C CA . ILE A 1 100 ? 18.534 2.873 -25.032 1.00 57.44 100 ILE A CA 1
ATOM 731 C C . ILE A 1 100 ? 19.926 3.368 -24.632 1.00 57.44 100 ILE A C 1
ATOM 733 O O . ILE A 1 100 ? 20.306 4.514 -24.868 1.00 57.44 100 ILE A O 1
ATOM 737 N N . THR A 1 101 ? 20.689 2.511 -23.953 1.00 54.09 101 THR A N 1
ATOM 738 C CA . THR A 1 101 ? 22.130 2.643 -23.899 1.00 54.09 101 THR A CA 1
ATOM 739 C C . THR A 1 101 ? 22.607 2.400 -25.321 1.00 54.09 101 THR A C 1
ATOM 741 O O . THR A 1 101 ? 22.347 1.374 -25.948 1.00 54.09 101 THR A O 1
ATOM 744 N N . ALA A 1 102 ? 23.202 3.454 -25.868 1.00 55.91 102 ALA A N 1
ATOM 745 C CA . ALA A 1 102 ? 23.600 3.641 -27.253 1.00 55.91 102 ALA A CA 1
ATOM 746 C C . ALA A 1 102 ? 24.753 2.716 -27.689 1.00 55.91 102 ALA A C 1
ATOM 748 O O . ALA A 1 102 ? 25.767 3.185 -28.200 1.00 55.91 102 ALA A O 1
ATOM 749 N N . GLU A 1 103 ? 24.624 1.409 -27.464 1.00 59.41 103 GLU A N 1
ATOM 750 C CA . GLU A 1 103 ? 25.599 0.411 -27.909 1.00 59.41 103 GLU A CA 1
ATOM 751 C C . GLU A 1 103 ? 25.054 -0.480 -29.039 1.00 59.41 103 GLU A C 1
ATOM 753 O O . GLU A 1 103 ? 25.838 -1.061 -29.782 1.00 59.41 103 GLU A O 1
ATOM 758 N N . TYR A 1 104 ? 23.730 -0.516 -29.249 1.00 56.44 104 TYR A N 1
ATOM 759 C CA . TYR A 1 104 ? 23.094 -1.340 -30.296 1.00 56.44 104 TYR A CA 1
ATOM 760 C C . TYR A 1 104 ? 22.060 -0.609 -31.151 1.00 56.44 104 TYR A C 1
ATOM 762 O O . TYR A 1 104 ? 21.291 -1.250 -31.867 1.00 56.44 104 TYR A O 1
ATOM 770 N N . VAL A 1 105 ? 22.010 0.719 -31.061 1.00 64.69 105 VAL A N 1
ATOM 771 C CA . VAL A 1 105 ? 21.046 1.508 -31.818 1.00 64.69 105 VAL A CA 1
ATOM 772 C C . VAL A 1 105 ? 21.759 2.628 -32.543 1.00 64.69 105 VAL A C 1
ATOM 774 O O . VAL A 1 105 ? 22.367 3.505 -31.926 1.00 64.69 105 VAL A O 1
ATOM 777 N N . ASN A 1 106 ? 21.643 2.612 -33.863 1.00 77.50 106 ASN A N 1
ATOM 778 C CA . ASN A 1 106 ? 22.077 3.718 -34.693 1.00 77.50 106 ASN A CA 1
ATOM 779 C C . ASN A 1 106 ? 21.041 4.839 -34.569 1.00 77.50 106 ASN A C 1
ATOM 781 O O . ASN A 1 106 ? 19.875 4.666 -34.918 1.00 77.50 106 ASN A O 1
ATOM 785 N N . VAL A 1 107 ? 21.444 5.985 -34.016 1.00 86.12 107 VAL A N 1
ATOM 786 C CA . VAL A 1 107 ? 20.538 7.129 -33.857 1.00 86.12 107 VAL A CA 1
ATOM 787 C C . VAL A 1 107 ? 20.767 8.126 -34.982 1.00 86.12 107 VAL A C 1
ATOM 789 O O . VAL A 1 107 ? 21.854 8.692 -35.112 1.00 86.12 107 VAL A O 1
ATOM 792 N N . ILE A 1 108 ? 19.728 8.358 -35.779 1.00 88.94 108 ILE A N 1
ATOM 793 C CA . ILE A 1 108 ? 19.741 9.292 -36.903 1.00 88.94 108 ILE A CA 1
ATOM 794 C C . ILE A 1 108 ? 18.841 10.477 -36.557 1.00 88.94 108 ILE A C 1
ATOM 796 O O . ILE A 1 108 ? 17.664 10.311 -3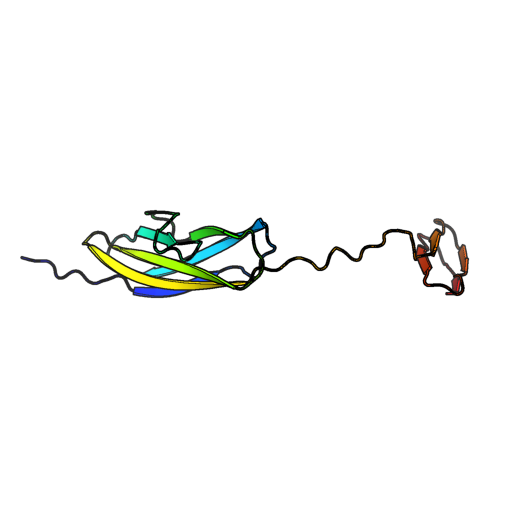6.238 1.00 88.94 108 ILE A O 1
ATOM 800 N N . TYR A 1 109 ? 19.401 11.681 -36.644 1.00 88.56 109 TYR A N 1
ATOM 801 C CA . TYR A 1 109 ? 18.703 12.930 -36.356 1.00 88.56 109 TYR A CA 1
ATOM 802 C C . TYR A 1 109 ? 18.456 13.710 -37.648 1.00 88.56 109 TYR A C 1
ATOM 804 O O . TYR A 1 109 ? 19.400 14.028 -38.374 1.00 88.56 109 TYR A O 1
ATOM 812 N N . GLY A 1 110 ? 17.192 14.022 -37.914 1.00 91.31 110 GLY A N 1
ATOM 813 C CA . GLY A 1 110 ? 16.764 15.000 -38.907 1.00 91.31 110 GLY A CA 1
ATOM 814 C C . GLY A 1 110 ? 16.866 16.429 -38.389 1.00 91.31 110 GLY A C 1
ATOM 815 O O . GLY A 1 110 ? 17.555 16.728 -37.409 1.00 91.31 110 GLY A O 1
ATOM 816 N N . THR A 1 111 ? 16.157 17.330 -39.047 1.00 93.25 111 THR A N 1
ATOM 817 C CA . THR A 1 111 ? 16.125 18.765 -38.782 1.00 93.25 111 THR A CA 1
ATOM 818 C C . THR A 1 111 ? 14.682 19.272 -38.800 1.00 93.25 111 THR A C 1
ATOM 820 O O . THR A 1 111 ? 13.742 18.523 -38.995 1.00 93.25 111 THR A O 1
ATOM 823 N N . GLU A 1 112 ? 14.459 20.571 -38.597 1.00 96.56 112 GLU A N 1
ATOM 824 C CA . GLU A 1 112 ? 13.122 21.168 -38.778 1.00 96.56 112 GLU A CA 1
ATOM 825 C C . GLU A 1 112 ? 12.750 21.408 -40.263 1.00 96.56 112 GLU A C 1
ATOM 827 O O . GLU A 1 112 ? 11.805 22.142 -40.567 1.00 96.56 112 GLU A O 1
ATOM 832 N N . ARG A 1 113 ? 13.530 20.868 -41.207 1.00 96.56 113 ARG A N 1
ATOM 833 C CA . ARG A 1 113 ? 13.308 20.974 -42.657 1.00 96.56 113 ARG A CA 1
ATOM 834 C C . ARG A 1 113 ? 12.847 19.625 -43.197 1.00 96.56 113 ARG A C 1
ATOM 836 O O . ARG A 1 113 ? 13.019 18.610 -42.560 1.00 96.56 113 ARG A O 1
ATOM 843 N N . ASN A 1 114 ? 12.336 19.614 -44.427 1.00 96.38 114 ASN A N 1
ATOM 844 C CA . ASN A 1 114 ? 11.987 18.363 -45.099 1.00 96.38 114 ASN A CA 1
ATOM 845 C C . ASN A 1 114 ? 13.251 17.530 -45.364 1.00 96.38 114 ASN A C 1
ATOM 847 O O . ASN A 1 114 ? 14.029 17.872 -46.264 1.00 96.38 114 ASN A O 1
ATOM 851 N N . ASP A 1 115 ? 13.422 16.439 -44.629 1.00 94.69 115 ASP A N 1
ATOM 852 C CA . ASP A 1 115 ? 14.596 15.582 -44.713 1.00 94.69 115 ASP A CA 1
ATOM 853 C C . ASP A 1 115 ? 14.341 14.286 -45.493 1.00 94.69 115 ASP A C 1
ATOM 855 O O . ASP A 1 115 ? 13.215 13.801 -45.639 1.00 94.69 115 ASP A O 1
ATOM 859 N N . LYS A 1 116 ? 15.430 13.696 -46.004 1.00 96.12 116 LYS A N 1
ATOM 860 C CA . LYS A 1 116 ? 15.458 12.290 -46.416 1.00 96.12 116 LYS A CA 1
ATOM 861 C C . LYS A 1 116 ? 16.379 11.534 -45.465 1.00 96.12 116 LYS A C 1
ATOM 863 O O . LYS A 1 116 ? 17.598 11.620 -45.599 1.00 96.12 116 LYS A O 1
ATOM 868 N N . LEU A 1 117 ? 15.789 10.793 -44.536 1.00 93.62 117 LEU A N 1
ATOM 869 C CA . LEU A 1 117 ? 16.513 10.013 -43.536 1.00 93.62 117 LEU A CA 1
ATOM 870 C C . LEU A 1 117 ? 16.512 8.546 -43.956 1.00 93.62 117 LEU A C 1
ATOM 872 O O . LEU A 1 117 ? 15.463 8.005 -44.306 1.00 93.62 117 LEU A O 1
ATOM 876 N N . VAL A 1 118 ? 17.694 7.935 -43.970 1.00 94.38 118 VAL A N 1
ATOM 877 C CA . VAL A 1 118 ? 17.892 6.546 -44.395 1.00 94.38 118 VAL A CA 1
ATOM 878 C C . VAL A 1 118 ? 18.533 5.784 -43.247 1.00 94.38 118 VAL A C 1
ATOM 880 O O . VAL A 1 118 ? 19.624 6.156 -42.814 1.00 94.38 118 VAL A O 1
ATOM 883 N N . GLY A 1 119 ? 17.831 4.760 -42.777 1.00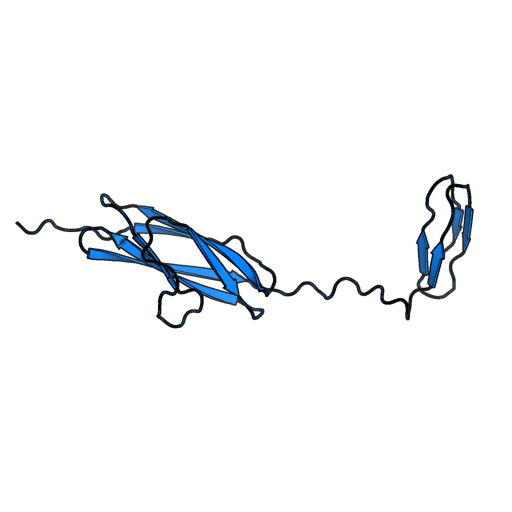 90.81 119 GLY A N 1
ATOM 884 C CA . GLY A 1 119 ? 18.283 3.805 -41.784 1.00 90.81 119 GLY A CA 1
ATOM 885 C C . GLY A 1 119 ? 19.476 2.987 -42.259 1.00 90.81 119 GLY A C 1
ATOM 886 O O . GLY A 1 119 ? 19.915 3.038 -43.414 1.00 90.81 119 GLY A O 1
ATOM 887 N N . THR A 1 120 ? 20.032 2.240 -41.329 1.00 87.56 120 THR A N 1
ATOM 888 C CA . THR A 1 120 ? 21.072 1.254 -41.566 1.00 87.56 120 THR A CA 1
ATOM 889 C C . THR A 1 120 ? 20.450 -0.146 -41.632 1.00 87.56 120 THR A C 1
ATOM 891 O O . THR A 1 120 ? 19.271 -0.326 -41.360 1.00 87.56 120 THR A O 1
ATOM 894 N N . PRO A 1 121 ? 21.217 -1.185 -42.005 1.00 88.44 121 PRO A N 1
ATOM 895 C CA . PRO A 1 121 ? 20.744 -2.567 -41.886 1.00 88.44 121 PRO A CA 1
ATOM 896 C C . PRO A 1 121 ? 20.539 -3.052 -40.439 1.00 88.44 121 PRO A C 1
ATOM 898 O O . PRO A 1 121 ? 20.002 -4.144 -40.248 1.00 88.44 121 PRO A O 1
ATOM 901 N N . ASP A 1 122 ? 21.015 -2.290 -39.449 1.00 85.06 122 ASP A N 1
ATOM 902 C CA . ASP A 1 122 ? 20.843 -2.570 -38.024 1.00 85.06 122 ASP A CA 1
ATOM 903 C C . ASP A 1 122 ? 19.576 -1.880 -37.489 1.00 85.06 122 ASP A C 1
ATOM 905 O O . ASP A 1 122 ? 18.907 -1.128 -38.189 1.00 85.06 122 ASP A O 1
ATOM 909 N N . ASN A 1 123 ? 19.228 -2.116 -36.223 1.00 81.81 123 ASN A N 1
ATOM 910 C CA . ASN A 1 123 ? 18.091 -1.427 -35.616 1.00 81.81 123 ASN A CA 1
ATOM 911 C C . ASN A 1 123 ? 18.420 0.060 -35.408 1.00 81.81 123 ASN A C 1
ATOM 913 O O . ASN A 1 123 ? 19.285 0.405 -34.598 1.00 81.81 123 ASN A O 1
ATOM 917 N N . ASP A 1 124 ? 17.695 0.940 -36.095 1.00 87.81 124 ASP A N 1
ATOM 918 C CA . ASP A 1 124 ? 17.833 2.385 -35.930 1.00 87.81 124 ASP A CA 1
ATOM 919 C C . ASP A 1 124 ? 16.759 2.990 -35.018 1.00 87.81 124 ASP A C 1
ATOM 921 O O . ASP A 1 124 ? 15.622 2.522 -34.927 1.00 87.81 124 ASP A O 1
ATOM 925 N N . ILE A 1 125 ? 17.101 4.130 -34.424 1.00 87.19 125 ILE A N 1
ATOM 926 C CA . ILE A 1 125 ? 16.136 5.125 -33.960 1.00 87.19 125 ILE A CA 1
ATOM 927 C C . ILE A 1 125 ? 16.296 6.357 -34.840 1.00 87.19 125 ILE A C 1
ATOM 929 O O . ILE A 1 125 ? 17.358 6.976 -34.875 1.00 87.19 125 ILE A O 1
ATOM 933 N N . ILE A 1 126 ? 15.224 6.735 -35.531 1.00 89.75 126 ILE A N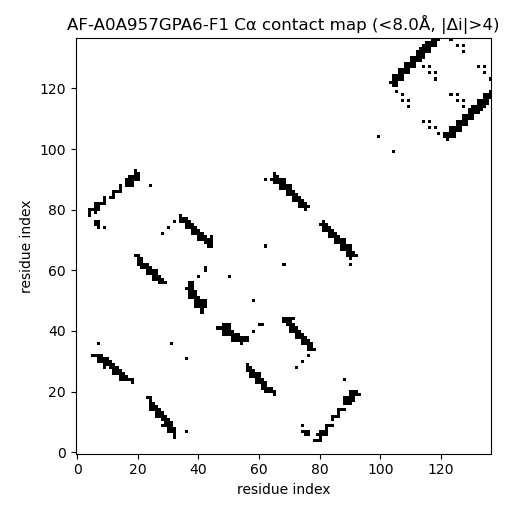 1
ATOM 934 C CA . ILE A 1 126 ? 15.229 7.875 -36.446 1.00 89.75 126 ILE A CA 1
ATOM 935 C C . ILE A 1 126 ? 14.301 8.963 -35.904 1.00 89.75 126 ILE A C 1
ATOM 937 O O . ILE A 1 126 ? 13.092 8.762 -35.783 1.00 89.75 126 ILE A O 1
ATOM 941 N N . PHE A 1 127 ? 14.867 10.131 -35.605 1.00 90.00 127 PHE A N 1
ATOM 942 C CA . PHE A 1 127 ? 14.132 11.324 -35.190 1.00 90.00 127 PHE A CA 1
ATOM 943 C C . PHE A 1 127 ? 13.981 12.280 -36.378 1.00 90.00 127 PHE A C 1
ATOM 945 O O . PHE A 1 127 ? 14.954 12.913 -36.767 1.00 90.00 127 PHE A O 1
ATOM 952 N N . GLY A 1 128 ? 12.776 12.409 -36.944 1.00 90.88 128 GLY A N 1
ATOM 953 C CA . GLY A 1 128 ? 12.515 13.318 -38.077 1.00 90.88 128 GLY A CA 1
ATOM 954 C C . GLY A 1 128 ? 12.521 14.807 -37.713 1.00 90.88 128 GLY A C 1
ATOM 955 O O . GLY A 1 128 ? 13.009 15.623 -38.475 1.00 90.88 128 GLY A O 1
ATOM 956 N N . TYR A 1 129 ? 12.063 15.143 -36.503 1.00 91.31 129 TYR A N 1
ATOM 957 C CA . TYR A 1 129 ? 11.709 16.503 -36.077 1.00 91.31 129 TYR A CA 1
ATOM 958 C C . TYR A 1 129 ? 10.582 17.133 -36.917 1.00 91.31 129 TYR A C 1
ATOM 960 O O . TYR A 1 129 ? 9.462 16.629 -36.859 1.00 91.31 129 TYR A O 1
ATOM 968 N N . GLY A 1 130 ? 10.803 18.284 -37.558 1.00 86.19 130 GLY A N 1
ATOM 969 C CA . GLY A 1 130 ? 9.750 19.092 -38.183 1.00 86.19 130 GLY A CA 1
ATOM 970 C C . GLY A 1 130 ? 9.915 19.170 -39.698 1.00 86.19 130 GLY A C 1
ATOM 971 O O . GLY A 1 130 ? 11.017 19.050 -40.198 1.00 86.19 130 GLY A O 1
ATOM 972 N N . GLY A 1 131 ? 8.836 19.450 -40.430 1.00 95.81 131 GLY A N 1
ATOM 973 C CA . GLY A 1 131 ? 8.844 19.420 -41.897 1.00 95.81 131 GLY A CA 1
ATOM 974 C C . GLY A 1 131 ? 8.072 18.221 -42.448 1.00 95.81 131 GLY A C 1
ATOM 975 O O . GLY A 1 131 ? 7.285 17.595 -41.741 1.00 95.81 131 GLY A O 1
ATOM 976 N N . ASN A 1 132 ? 8.231 17.956 -43.745 1.00 96.62 132 ASN A N 1
ATOM 977 C CA . ASN A 1 132 ? 7.643 16.814 -44.445 1.00 96.62 132 ASN A CA 1
ATOM 978 C C . ASN A 1 132 ? 8.745 15.815 -44.803 1.00 96.62 132 A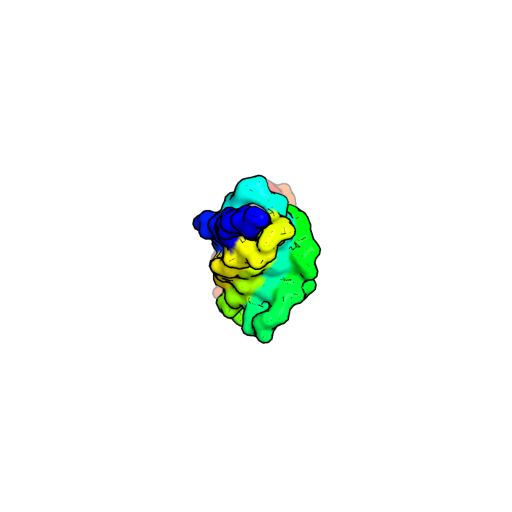SN A C 1
ATOM 980 O O . ASN A 1 132 ? 9.316 15.885 -45.897 1.00 96.62 132 ASN A O 1
ATOM 984 N N . ASP A 1 133 ? 9.033 14.905 -43.883 1.00 95.69 133 ASP A N 1
ATOM 985 C CA . ASP A 1 133 ? 10.160 13.986 -44.006 1.00 95.69 133 ASP A CA 1
ATOM 986 C C . ASP A 1 133 ? 9.826 12.735 -44.810 1.00 95.69 133 ASP A C 1
ATOM 988 O O . ASP A 1 133 ? 8.703 12.220 -44.807 1.00 95.69 133 ASP A O 1
ATOM 992 N N . ARG A 1 134 ? 10.851 12.203 -45.474 1.00 95.31 134 ARG A N 1
ATOM 993 C CA . ARG A 1 134 ? 10.839 10.864 -46.056 1.00 95.31 134 ARG A CA 1
ATOM 994 C C . ARG A 1 134 ? 11.826 9.992 -45.299 1.00 95.31 134 ARG A C 1
ATOM 996 O O . ARG A 1 134 ? 13.035 10.164 -45.435 1.00 95.31 134 ARG A O 1
ATOM 1003 N N . ILE A 1 135 ? 11.289 9.034 -44.554 1.00 92.62 135 ILE A N 1
ATOM 1004 C CA . ILE A 1 135 ? 12.069 8.082 -43.768 1.00 92.62 135 ILE A CA 1
ATOM 1005 C C . ILE A 1 135 ? 12.036 6.725 -44.469 1.00 92.62 135 ILE A C 1
ATOM 1007 O O . ILE A 1 135 ? 10.966 6.186 -44.755 1.00 92.62 135 ILE A O 1
ATOM 1011 N N . GLU A 1 136 ? 13.218 6.206 -44.775 1.00 91.50 136 GLU A N 1
ATOM 1012 C CA . GLU A 1 136 ? 13.445 4.847 -45.264 1.00 91.50 136 GLU A CA 1
ATOM 1013 C C . GLU A 1 136 ? 14.218 4.132 -44.156 1.00 91.50 136 GLU A C 1
ATOM 1015 O O . GLU A 1 136 ? 15.305 4.583 -43.818 1.00 91.50 136 GLU A O 1
ATOM 1020 N N . GLY A 1 137 ? 13.617 3.119 -43.528 1.00 82.94 137 GLY A N 1
ATOM 1021 C CA . GLY A 1 137 ? 14.287 2.313 -42.502 1.00 82.94 137 GLY A CA 1
ATOM 1022 C C . GLY A 1 137 ? 15.107 1.176 -43.085 1.00 82.94 137 GLY A C 1
ATOM 1023 O O . GLY A 1 137 ? 15.255 1.118 -44.331 1.00 82.94 137 GLY A O 1
#

Solvent-accessible surface area (backbone atoms only — not comparable to full-atom values): 8084 Å² total; per-residue (Å²): 133,83,80,83,76,71,54,37,43,75,78,50,54,49,64,68,51,71,36,44,48,68,41,67,36,46,39,40,54,43,66,52,60,97,55,63,59,33,27,30,33,14,67,77,64,76,87,55,62,81,41,61,80,32,74,58,54,55,51,75,41,70,41,82,58,67,45,80,41,51,29,40,37,38,39,32,39,79,82,74,28,60,33,73,55,60,41,75,42,42,26,37,70,74,72,75,64,85,72,79,64,78,82,74,48,52,75,45,77,56,42,74,48,66,38,81,47,72,52,57,100,60,60,58,46,77,45,58,81,35,67,72,64,47,78,44,110

Sequence (137 aa):
MTVNNLNPVISSVSNNGPVVAGDNATITVYATDADSLSYEFDCDDNGRYEIGPQSSNSTMCSFATIGEHLVNVRVTDGDGGEATDQTIVVVFNYPATCDITAEYVNVIYGTERNDKLVGTPDNDIIFGYGGNDRIEG

Mean predicted aligned error: 11.38 Å